Protein AF-A0AAD8GYP2-F1 (afdb_monomer_lite)

Secondary structure (DSSP, 8-state):
------B----S---------TT----EEEEE-TTTS-EEEEE---SS-EEE-S-HHHHHHHHHHHHTTT---EEE----EEEEE-SSS-HHHHHHHHHIIIIITGGG-STTSEEEEEE-TTTHHHHHHHHHHHHHHHH-S-GGG-TTPPPPS-THHHH-

pLDDT: mean 73.33, std 26.05, range [26.31, 98.12]

Foldseek 3Di:
DDKDKDWDDDDDDDDDDDDDPPPDPFDWDWDQPPPRNTTITIGPDDADDEDEDAAVVVVVVVVVVCVVVVHDYHYNYADAAEAEDEPPDDLLVVLVVLCCQCFQPQNNPDRNRHRYYDYDPVCVVVNVVSNVVVVCVVQNPDNVPRPRGHDDPDDVVVVD

Sequence (160 aa):
MITAGVSWPARESVSSGTSASSSANCSYSSERDRNAGQWRVEVVLLSYKHLLLENSKVGRIVLAAAAKHLTPVVLELGGKCPVIVDSDINLKVVVSRIISGKWGCNNGQACIAPDYIITTKDFAPKLVDSLKLHLIKFYGEEPLKSNDISRIVNLNQVTS

Radius of gyration: 20.89 Å; chains: 1; bounding box: 55×31×52 Å

InterPro domains:
  IPR012394 Aldehyde dehydrogenase NAD(P)-dependent [PTHR43570] (55-158)
  IPR015590 Aldehyde dehydrogenase domain [PF00171] (56-157)
  IPR016161 Aldehyde/histidinol dehydrogenase [SSF53720] (56-158)
  IPR016162 Aldehyde dehydrogenase, N-terminal [G3DSA:3.40.605.10] (55-78)
  IPR016163 Aldehyde dehydrogenase, C-terminal [G3DSA:3.40.309.10] (79-158)

Organism: NCBI:txid360622

Structure (mmCIF, N/CA/C/O backbone):
data_AF-A0AAD8GYP2-F1
#
_entry.id   AF-A0AAD8GYP2-F1
#
loop_
_atom_site.group_PDB
_atom_site.id
_atom_site.type_symbol
_atom_site.label_atom_id
_atom_site.label_alt_id
_atom_site.label_comp_id
_atom_site.label_asym_id
_atom_site.label_entity_id
_atom_site.label_seq_id
_atom_site.pdbx_PDB_ins_code
_atom_site.Cartn_x
_atom_site.Cartn_y
_atom_site.Cartn_z
_atom_site.occupancy
_atom_site.B_iso_or_equiv
_atom_site.auth_seq_id
_atom_site.auth_comp_id
_atom_site.auth_asym_id
_atom_site.auth_atom_id
_atom_site.pdbx_PDB_model_num
ATOM 1 N N . MET A 1 1 ? 28.409 -7.774 -24.832 1.00 31.39 1 MET A N 1
ATOM 2 C CA . MET A 1 1 ? 28.207 -6.574 -23.994 1.00 31.39 1 MET A CA 1
ATOM 3 C C . MET A 1 1 ? 27.832 -5.452 -24.944 1.00 31.39 1 MET A C 1
ATOM 5 O O . MET A 1 1 ? 28.634 -5.156 -25.815 1.00 31.39 1 MET A O 1
ATOM 9 N N . ILE A 1 2 ? 26.597 -4.949 -24.891 1.00 33.41 2 ILE A N 1
ATOM 10 C CA . ILE A 1 2 ? 26.129 -3.869 -25.775 1.00 33.41 2 ILE A CA 1
ATOM 11 C C . ILE A 1 2 ? 25.867 -2.666 -24.870 1.00 33.41 2 ILE A C 1
ATOM 13 O O . ILE A 1 2 ? 24.983 -2.722 -24.017 1.00 33.41 2 ILE A O 1
ATOM 17 N N . THR A 1 3 ? 26.685 -1.625 -24.993 1.00 32.31 3 THR A N 1
ATOM 18 C CA . THR A 1 3 ? 26.518 -0.345 -24.300 1.00 32.31 3 THR A CA 1
ATOM 19 C C . THR A 1 3 ? 25.751 0.607 -25.216 1.00 32.31 3 THR A C 1
ATOM 21 O O . THR A 1 3 ? 26.102 0.777 -26.381 1.00 32.31 3 THR A O 1
ATOM 24 N N . ALA A 1 4 ? 24.678 1.212 -24.711 1.00 37.91 4 ALA A N 1
ATOM 25 C CA . ALA A 1 4 ? 23.939 2.251 -25.419 1.00 37.91 4 ALA A CA 1
ATOM 26 C C . ALA A 1 4 ? 23.946 3.523 -24.564 1.00 37.91 4 ALA A C 1
ATOM 28 O O . ALA A 1 4 ? 23.247 3.609 -23.554 1.00 37.91 4 ALA A O 1
ATOM 29 N N . GLY A 1 5 ? 24.753 4.506 -24.966 1.00 29.30 5 GLY A N 1
ATOM 30 C CA . GLY A 1 5 ? 24.798 5.818 -24.327 1.00 29.30 5 GLY A CA 1
ATOM 31 C C . GLY A 1 5 ? 23.566 6.645 -24.695 1.00 29.30 5 GLY A C 1
ATOM 32 O O . GLY A 1 5 ? 23.273 6.844 -25.875 1.00 29.30 5 GLY A O 1
ATOM 33 N N . VAL A 1 6 ? 22.838 7.142 -23.693 1.00 40.34 6 VAL A N 1
ATOM 34 C CA . VAL A 1 6 ? 21.731 8.094 -23.877 1.00 40.34 6 VAL A CA 1
ATOM 35 C C . VAL A 1 6 ? 22.024 9.341 -23.037 1.00 40.34 6 VAL A C 1
ATOM 37 O O . VAL A 1 6 ? 22.278 9.237 -21.837 1.00 40.34 6 VAL A O 1
ATOM 40 N N . SER A 1 7 ? 22.037 10.524 -23.658 1.00 32.31 7 SER A N 1
ATOM 41 C CA . SER A 1 7 ? 22.289 11.814 -22.995 1.00 32.31 7 SER A CA 1
ATOM 42 C C . SER A 1 7 ? 20.974 12.537 -22.658 1.00 32.31 7 SER A C 1
ATOM 44 O O . SER A 1 7 ? 20.061 12.580 -23.477 1.00 32.31 7 SER A O 1
ATOM 46 N N . TRP A 1 8 ? 20.869 13.119 -21.453 1.00 43.53 8 TRP A N 1
ATOM 47 C CA . TRP A 1 8 ? 19.612 13.685 -20.912 1.00 43.53 8 TRP A CA 1
ATOM 48 C C . TRP A 1 8 ? 19.758 15.108 -20.378 1.00 43.53 8 TRP A C 1
ATOM 50 O O . TRP A 1 8 ? 20.526 15.246 -19.439 1.00 43.53 8 TRP A O 1
ATOM 60 N N . PRO A 1 9 ? 19.053 16.148 -20.862 1.00 26.39 9 PRO A N 1
ATOM 61 C CA . PRO A 1 9 ? 19.182 17.497 -20.303 1.00 26.39 9 PRO A CA 1
ATOM 62 C C . PRO A 1 9 ? 18.791 17.534 -18.818 1.00 26.39 9 PRO A C 1
ATOM 64 O O . PRO A 1 9 ? 17.783 16.953 -18.411 1.00 26.39 9 PRO A O 1
ATOM 67 N N . ALA A 1 10 ? 19.619 18.188 -18.003 1.00 29.88 10 ALA A N 1
ATOM 68 C CA . ALA A 1 10 ? 19.499 18.184 -16.551 1.00 29.88 10 ALA A CA 1
ATOM 69 C C . ALA A 1 10 ? 18.225 18.901 -16.066 1.00 29.88 10 ALA A C 1
ATOM 71 O O . ALA A 1 10 ? 18.013 20.080 -16.345 1.00 29.88 10 ALA A O 1
ATOM 72 N N . ARG A 1 11 ? 17.416 18.209 -15.257 1.00 31.59 11 ARG A N 1
ATOM 73 C CA . ARG A 1 11 ? 16.564 18.847 -14.246 1.00 31.59 11 ARG A CA 1
ATOM 74 C C . ARG A 1 11 ? 16.755 18.098 -12.925 1.00 31.59 11 ARG A C 1
ATOM 76 O O . ARG A 1 11 ? 16.573 16.886 -12.871 1.00 31.59 11 ARG A O 1
ATOM 83 N N . GLU A 1 12 ? 17.239 18.833 -11.928 1.00 34.41 12 GLU A N 1
ATOM 84 C CA . GLU A 1 12 ? 17.596 18.442 -10.550 1.00 34.41 12 GLU A CA 1
ATOM 85 C C . GLU A 1 12 ? 16.509 17.560 -9.890 1.00 34.41 12 GLU A C 1
ATOM 87 O O . GLU A 1 12 ? 15.331 17.755 -10.160 1.00 34.41 12 GLU A O 1
ATOM 92 N N . SER A 1 13 ? 16.739 16.585 -9.004 1.00 29.78 13 SER A N 1
ATOM 93 C CA . SER A 1 13 ? 17.894 16.097 -8.245 1.00 29.78 13 SER A CA 1
ATOM 94 C C . SER A 1 13 ? 17.648 14.604 -7.927 1.00 29.78 13 SER A C 1
ATOM 96 O O . SER A 1 13 ? 16.583 14.246 -7.427 1.00 29.78 13 SER A O 1
ATOM 98 N N . VAL A 1 14 ? 18.606 13.715 -8.211 1.00 33.25 14 VAL A N 1
ATOM 99 C CA . VAL A 1 14 ? 18.593 12.324 -7.715 1.00 33.25 14 VAL A CA 1
ATOM 100 C C . VAL A 1 14 ? 19.866 12.130 -6.904 1.00 33.25 14 VAL A C 1
ATOM 102 O O . VAL A 1 14 ? 20.971 12.301 -7.416 1.00 33.25 14 VAL A O 1
ATOM 105 N N . SER A 1 15 ? 19.698 11.852 -5.612 1.00 30.27 15 SER A N 1
ATOM 106 C CA . SER A 1 15 ? 20.780 11.578 -4.671 1.00 30.27 15 SER A CA 1
ATOM 107 C C . SER A 1 15 ? 21.592 10.369 -5.133 1.00 30.27 15 SER A C 1
ATOM 109 O O . SER A 1 15 ? 21.032 9.309 -5.407 1.00 30.27 15 SER A O 1
ATOM 111 N N . SER A 1 16 ? 22.911 10.532 -5.199 1.00 29.16 16 SER A N 1
ATOM 112 C CA . SER A 1 16 ? 23.879 9.476 -5.484 1.00 29.16 16 SER A CA 1
ATOM 113 C C . SER A 1 16 ? 23.750 8.342 -4.464 1.00 29.16 16 SER A C 1
ATOM 115 O O . SER A 1 16 ? 24.104 8.522 -3.300 1.00 29.16 16 SER A O 1
ATOM 117 N N . GLY A 1 17 ? 23.250 7.187 -4.896 1.00 26.31 17 GLY A N 1
ATOM 118 C CA . GLY A 1 17 ? 23.176 5.981 -4.081 1.00 26.31 17 GLY A CA 1
ATOM 119 C C . GLY A 1 17 ? 23.560 4.761 -4.906 1.00 26.31 17 GLY A C 1
ATOM 120 O O . GLY A 1 17 ? 22.816 4.335 -5.783 1.00 26.31 17 GLY A O 1
ATOM 121 N N . THR A 1 18 ? 24.724 4.189 -4.622 1.00 30.86 18 THR A N 1
ATOM 122 C CA . THR A 1 18 ? 25.094 2.835 -5.035 1.00 30.86 18 THR A CA 1
ATOM 123 C C . THR A 1 18 ? 24.370 1.858 -4.113 1.00 30.86 18 THR A C 1
ATOM 125 O O . THR A 1 18 ? 24.826 1.590 -3.007 1.00 30.86 18 THR A O 1
ATOM 128 N N . SER A 1 19 ? 23.228 1.325 -4.545 1.00 28.75 19 SER A N 1
ATOM 129 C CA . SER A 1 19 ? 22.662 0.118 -3.934 1.00 28.75 19 SER A CA 1
ATOM 130 C C . SER A 1 19 ? 22.706 -1.007 -4.962 1.00 28.75 19 SER A C 1
ATOM 132 O O . SER A 1 19 ? 21.896 -1.090 -5.878 1.00 28.75 19 SER A O 1
ATOM 134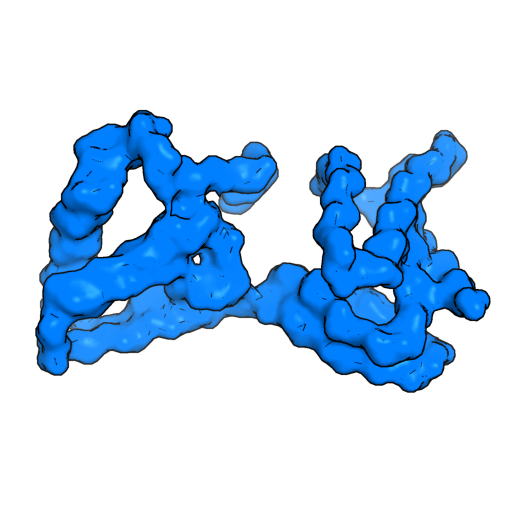 N N . ALA A 1 20 ? 23.734 -1.845 -4.846 1.00 30.61 20 ALA A N 1
ATOM 135 C CA . ALA A 1 20 ? 23.777 -3.130 -5.521 1.00 30.61 20 ALA A CA 1
ATOM 136 C C . ALA A 1 20 ? 23.007 -4.121 -4.640 1.00 30.61 20 ALA A C 1
ATOM 138 O O . ALA A 1 20 ? 2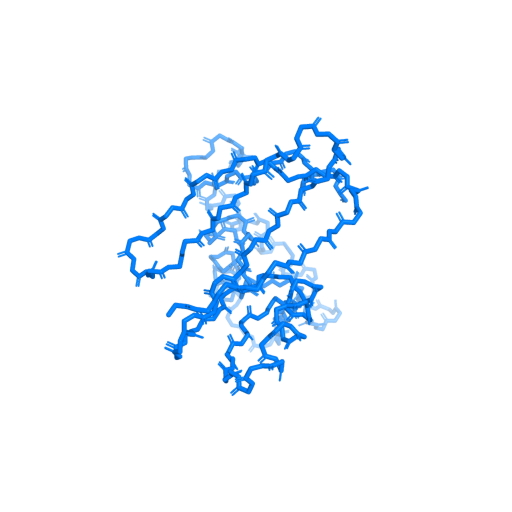3.511 -4.528 -3.594 1.00 30.61 20 ALA A O 1
ATOM 139 N N . SER A 1 21 ? 21.782 -4.492 -5.019 1.00 28.77 21 SER A N 1
ATOM 140 C CA . SER A 1 21 ? 21.163 -5.692 -4.454 1.00 28.77 21 SER A CA 1
ATOM 141 C C . SER A 1 21 ? 21.756 -6.908 -5.172 1.00 28.77 21 SER A C 1
ATOM 143 O O . SER A 1 21 ? 21.752 -7.017 -6.398 1.00 28.77 21 SER A O 1
ATOM 145 N N . SER A 1 22 ? 22.346 -7.810 -4.392 1.00 29.20 22 SER A N 1
ATOM 146 C CA . SER A 1 22 ? 23.232 -8.899 -4.824 1.00 29.20 22 SER A CA 1
ATOM 147 C C . SER A 1 22 ? 22.548 -10.062 -5.559 1.00 29.20 22 SER A C 1
ATOM 149 O O . SER A 1 22 ? 23.147 -11.121 -5.719 1.00 29.20 22 SER A O 1
ATOM 151 N N . SER A 1 23 ? 21.322 -9.888 -6.053 1.00 30.55 23 SER A N 1
ATOM 152 C CA . SER A 1 23 ? 20.606 -10.901 -6.843 1.00 30.55 23 SER A CA 1
ATOM 153 C C . SER A 1 23 ? 20.397 -10.514 -8.310 1.00 30.55 23 SER A C 1
ATOM 155 O O . SER A 1 23 ? 19.955 -11.346 -9.101 1.00 30.55 23 SER A O 1
ATOM 157 N N . ALA A 1 24 ? 20.776 -9.300 -8.722 1.00 36.53 24 ALA A N 1
ATOM 158 C CA . ALA A 1 24 ? 20.719 -8.873 -10.114 1.00 36.53 24 ALA A CA 1
ATOM 159 C C . ALA A 1 24 ? 22.068 -8.284 -10.540 1.00 36.53 24 ALA A C 1
ATOM 161 O O . ALA A 1 24 ? 22.476 -7.235 -10.056 1.00 36.53 24 ALA A O 1
ATOM 162 N N . ASN A 1 25 ? 22.748 -8.913 -11.505 1.00 32.69 25 ASN A N 1
ATOM 163 C CA . ASN A 1 25 ? 23.904 -8.323 -12.200 1.00 32.69 25 ASN A CA 1
ATOM 164 C C . ASN A 1 25 ? 23.453 -7.145 -13.095 1.00 32.69 25 ASN A C 1
ATOM 166 O O . ASN A 1 25 ? 23.577 -7.200 -14.318 1.00 32.69 25 ASN A O 1
ATOM 170 N N . CYS A 1 26 ? 22.830 -6.123 -12.519 1.00 36.81 26 CYS A N 1
ATOM 171 C CA . CYS A 1 26 ? 22.431 -4.882 -13.166 1.00 36.81 26 CYS A CA 1
ATOM 172 C C . CYS A 1 26 ? 23.320 -3.775 -12.599 1.00 36.81 26 CYS A C 1
ATOM 174 O O . CYS A 1 26 ? 23.087 -3.279 -11.501 1.00 36.81 26 CYS A O 1
ATOM 176 N N . SER A 1 27 ? 24.382 -3.425 -13.320 1.00 39.41 27 SER A N 1
ATOM 177 C CA . SER A 1 27 ? 25.261 -2.323 -12.942 1.00 39.41 27 SER A CA 1
ATOM 178 C C . SER A 1 27 ? 24.662 -1.010 -13.439 1.00 39.41 27 SER A C 1
ATOM 180 O O . SER A 1 27 ? 24.529 -0.805 -14.644 1.00 39.41 27 SER A O 1
ATOM 182 N N . TYR A 1 28 ? 24.307 -0.132 -12.505 1.00 41.28 28 TYR A N 1
ATOM 183 C CA . TYR A 1 28 ? 23.985 1.266 -12.770 1.00 41.28 28 TYR A CA 1
ATOM 184 C C . TYR A 1 28 ? 25.240 2.099 -12.491 1.00 41.28 28 TYR A C 1
ATOM 186 O O . TYR A 1 28 ? 25.715 2.127 -11.355 1.00 41.28 28 TYR A O 1
ATOM 194 N N . SER A 1 29 ? 25.791 2.765 -13.504 1.00 37.12 29 SER A N 1
ATOM 195 C CA . SER A 1 29 ? 26.865 3.746 -13.328 1.00 37.12 29 SER A CA 1
ATOM 196 C C . SER A 1 29 ? 26.342 5.131 -13.686 1.00 37.12 29 SER A C 1
ATOM 198 O O . SER A 1 29 ? 26.040 5.413 -14.845 1.00 37.12 29 SER A O 1
ATOM 200 N N . SER A 1 30 ? 26.230 6.001 -12.684 1.00 39.47 30 SER A N 1
ATOM 201 C CA . SER A 1 30 ? 26.031 7.431 -12.900 1.00 39.47 30 SER A CA 1
ATOM 202 C C . SER A 1 30 ? 27.389 8.123 -12.880 1.00 39.47 30 SER A C 1
ATOM 204 O O . SER A 1 30 ? 27.982 8.282 -11.812 1.00 39.47 30 SER A O 1
ATOM 206 N N . GLU A 1 31 ? 27.875 8.560 -14.035 1.00 39.22 31 GLU A N 1
ATOM 207 C CA . GLU A 1 31 ? 29.033 9.450 -14.110 1.00 39.22 31 GLU A CA 1
ATOM 208 C C . GLU A 1 31 ? 28.567 10.890 -14.329 1.00 39.22 31 GLU A C 1
ATOM 210 O O . GLU A 1 31 ? 27.703 11.179 -15.164 1.00 39.22 31 GLU A O 1
ATOM 215 N N . ARG A 1 32 ? 29.136 11.814 -13.547 1.00 35.19 32 ARG A N 1
ATOM 216 C CA . ARG A 1 32 ? 28.941 13.252 -13.737 1.00 35.19 32 ARG A CA 1
ATOM 217 C C . ARG A 1 32 ? 29.894 13.711 -14.837 1.00 35.19 32 ARG A C 1
ATOM 219 O O . ARG A 1 32 ? 31.099 13.797 -14.603 1.00 35.19 32 ARG A O 1
ATOM 226 N N . ASP A 1 33 ? 29.366 14.030 -16.015 1.00 41.38 33 ASP A N 1
ATOM 227 C CA . ASP A 1 33 ? 30.173 14.641 -17.069 1.00 41.38 33 ASP A CA 1
ATOM 228 C C . ASP A 1 33 ? 30.555 16.070 -16.646 1.00 41.38 33 ASP A C 1
ATOM 230 O O . ASP A 1 33 ? 29.700 16.954 -16.526 1.00 41.38 33 ASP A O 1
ATOM 234 N N . ARG A 1 34 ? 31.844 16.284 -16.351 1.00 41.34 34 ARG A N 1
ATOM 235 C CA . ARG A 1 34 ? 32.361 17.527 -15.752 1.00 41.34 34 ARG A CA 1
ATOM 236 C C . ARG A 1 34 ? 32.204 18.752 -16.660 1.00 41.34 34 ARG A C 1
ATOM 238 O O . ARG A 1 34 ? 32.230 19.861 -16.141 1.00 41.34 34 ARG A O 1
ATOM 245 N N . ASN A 1 35 ? 31.982 18.560 -17.962 1.00 40.44 35 ASN A N 1
ATOM 246 C CA . ASN A 1 35 ? 31.896 19.654 -18.937 1.00 40.44 35 ASN A CA 1
ATOM 247 C C . ASN A 1 35 ? 30.469 19.990 -19.406 1.00 40.44 35 ASN A C 1
ATOM 249 O O . ASN A 1 35 ? 30.287 21.020 -20.047 1.00 40.44 35 ASN A O 1
ATOM 253 N N . ALA A 1 36 ? 29.459 19.170 -19.092 1.00 44.78 36 ALA A N 1
ATOM 254 C CA . ALA A 1 36 ? 28.103 19.343 -19.632 1.00 44.78 36 ALA A CA 1
ATOM 255 C C . ALA A 1 36 ? 27.020 19.616 -18.573 1.00 44.78 36 ALA A C 1
ATOM 257 O O . ALA A 1 36 ? 25.868 19.837 -18.931 1.00 44.78 36 ALA A O 1
ATOM 258 N N . GLY A 1 37 ? 27.341 19.566 -17.272 1.00 36.25 37 GLY A N 1
ATOM 259 C CA . GLY A 1 37 ? 26.333 19.692 -16.205 1.00 36.25 37 GLY A CA 1
ATOM 260 C C . GLY A 1 37 ? 25.248 18.605 -16.256 1.00 36.25 37 GLY A C 1
ATOM 261 O O . GLY A 1 37 ? 24.192 18.744 -15.643 1.00 36.25 37 GLY A O 1
ATOM 262 N N . GLN A 1 38 ? 25.499 17.526 -17.002 1.00 34.19 38 GLN A N 1
ATOM 263 C CA . GLN A 1 38 ? 2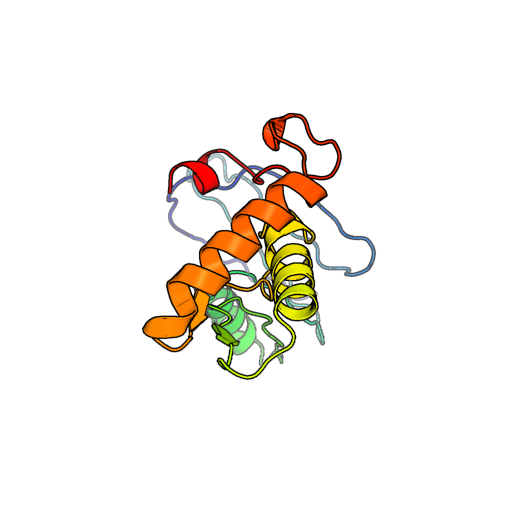4.485 16.605 -17.484 1.00 34.19 38 GLN A CA 1
ATOM 264 C C . GLN A 1 38 ? 24.790 15.179 -17.026 1.00 34.19 38 GLN A C 1
ATOM 266 O O . GLN A 1 38 ? 25.882 14.660 -17.256 1.00 34.19 38 GLN A O 1
ATOM 271 N N . TRP A 1 39 ? 23.826 14.542 -16.359 1.00 35.09 39 TRP A N 1
ATOM 272 C CA . TRP A 1 39 ? 23.958 13.159 -15.906 1.00 35.09 39 TRP A CA 1
ATOM 273 C C . TRP A 1 39 ? 23.731 12.209 -17.085 1.00 35.09 39 TRP A C 1
ATOM 275 O O . TRP A 1 39 ? 22.677 12.245 -17.726 1.00 35.09 39 TRP A O 1
ATOM 285 N N . ARG A 1 40 ? 24.710 11.346 -17.375 1.00 33.62 40 ARG A N 1
ATOM 286 C CA . ARG A 1 40 ? 24.516 10.205 -18.276 1.00 33.62 40 ARG A CA 1
ATOM 287 C C . ARG A 1 40 ? 24.169 8.981 -17.443 1.00 33.62 40 ARG A C 1
ATOM 289 O O . ARG A 1 40 ? 24.890 8.632 -16.512 1.00 33.62 40 ARG A O 1
ATOM 296 N N . VAL A 1 41 ? 23.051 8.354 -17.786 1.00 43.44 41 VAL A N 1
ATOM 297 C CA . VAL A 1 41 ? 22.656 7.051 -17.257 1.00 43.44 41 VAL A CA 1
ATOM 298 C C . VAL A 1 41 ? 22.799 6.060 -18.398 1.00 43.44 41 VAL A C 1
ATOM 300 O O . VAL A 1 41 ? 22.026 6.103 -19.357 1.00 43.44 41 VAL A O 1
ATOM 303 N N . GLU A 1 42 ? 23.798 5.189 -18.310 1.00 45.06 42 GLU A N 1
ATOM 304 C CA . GLU A 1 42 ? 23.920 4.053 -19.218 1.00 45.06 42 GLU A CA 1
ATOM 305 C C . GLU A 1 42 ? 23.140 2.875 -18.640 1.00 45.06 42 GLU A C 1
ATOM 307 O O . GLU A 1 42 ? 23.473 2.337 -17.584 1.00 45.06 42 GLU A O 1
ATOM 312 N N . VAL A 1 43 ? 22.071 2.480 -19.331 1.00 52.84 43 VAL A N 1
ATOM 313 C CA . VAL A 1 43 ? 21.318 1.274 -18.984 1.00 52.84 43 VAL A CA 1
ATOM 314 C C . VAL A 1 43 ? 21.877 0.131 -19.819 1.00 52.84 43 VAL A C 1
ATOM 316 O O . VAL A 1 43 ? 21.585 0.010 -21.009 1.00 52.84 43 VAL A O 1
ATOM 319 N N . VAL A 1 44 ? 22.701 -0.712 -19.199 1.00 52.03 44 VAL A N 1
ATOM 320 C CA . VAL A 1 44 ? 23.225 -1.920 -19.845 1.00 52.03 44 VAL A CA 1
ATOM 321 C C . VAL A 1 44 ? 22.143 -3.001 -19.816 1.00 52.03 44 VAL A C 1
ATOM 323 O O . VAL A 1 44 ? 21.965 -3.713 -18.826 1.00 52.03 44 VAL A O 1
ATOM 326 N N . LEU A 1 45 ? 21.404 -3.127 -20.919 1.00 52.00 45 LEU A N 1
ATOM 327 C CA . LEU A 1 45 ? 20.401 -4.174 -21.099 1.00 52.00 45 LEU A CA 1
ATOM 328 C C . LEU A 1 45 ? 21.087 -5.478 -21.523 1.00 52.00 45 LEU A C 1
ATOM 330 O O . LEU A 1 45 ? 21.360 -5.712 -22.698 1.00 52.00 45 LEU A O 1
ATOM 334 N N . LEU A 1 46 ? 21.392 -6.331 -20.546 1.00 44.31 46 LEU A N 1
ATOM 335 C CA . LEU A 1 46 ? 21.806 -7.711 -20.807 1.00 44.31 46 LEU A CA 1
ATOM 336 C C . LEU A 1 46 ? 20.576 -8.562 -21.152 1.00 44.31 46 LEU A C 1
ATOM 338 O O . LEU A 1 46 ? 19.518 -8.393 -20.547 1.00 44.31 46 LEU A O 1
ATOM 342 N N . SER A 1 47 ? 20.725 -9.465 -22.122 1.00 40.91 47 SER A N 1
ATOM 343 C CA . SER A 1 47 ? 19.658 -10.339 -22.617 1.00 40.91 47 SER A CA 1
ATOM 344 C C . SER A 1 47 ? 18.985 -11.105 -21.470 1.00 40.91 47 SER A C 1
ATOM 346 O O . SER A 1 47 ? 19.670 -11.756 -20.684 1.00 40.91 47 SER A O 1
ATOM 348 N N . TYR A 1 48 ? 17.650 -11.021 -21.420 1.00 38.44 48 TYR A N 1
ATOM 349 C CA . TYR A 1 48 ? 16.744 -11.625 -20.430 1.00 38.44 48 TYR A CA 1
ATOM 350 C C . TYR A 1 48 ? 16.884 -11.086 -19.000 1.00 38.44 48 TYR A C 1
ATOM 352 O O . TYR A 1 48 ? 17.483 -11.729 -18.139 1.00 38.44 48 TYR A O 1
ATOM 360 N N . LYS A 1 49 ? 16.287 -9.916 -18.718 1.00 52.47 49 LYS A N 1
ATOM 361 C CA . LYS A 1 49 ? 16.184 -9.385 -17.348 1.00 52.47 49 LYS A CA 1
ATOM 362 C C . LYS A 1 49 ? 14.846 -8.712 -17.059 1.00 52.47 49 LYS A C 1
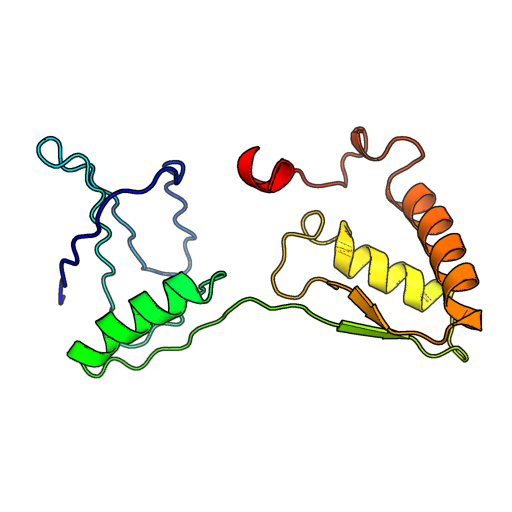ATOM 364 O O . LYS A 1 49 ? 14.315 -7.969 -17.880 1.00 52.47 49 LYS A O 1
ATOM 369 N N . HIS A 1 50 ? 14.347 -8.960 -15.851 1.00 45.34 50 HIS A N 1
ATOM 370 C CA . HIS A 1 50 ? 13.256 -8.214 -15.234 1.00 45.34 50 HIS A CA 1
ATOM 371 C C . HIS A 1 50 ? 13.789 -6.850 -14.782 1.00 45.34 50 HIS A C 1
ATOM 373 O O . HIS A 1 50 ? 14.811 -6.792 -14.095 1.00 45.34 50 HIS A O 1
ATOM 379 N N . LEU A 1 51 ? 13.128 -5.760 -15.176 1.00 53.66 51 LEU A N 1
ATOM 380 C CA . LEU A 1 51 ? 13.494 -4.405 -14.765 1.00 53.66 51 LEU A CA 1
ATOM 381 C C . LEU A 1 51 ? 12.411 -3.879 -13.822 1.00 53.66 51 LEU A C 1
ATOM 383 O O . LEU A 1 51 ? 11.273 -3.642 -14.227 1.00 53.66 51 LEU A O 1
ATOM 387 N N . LEU A 1 52 ? 12.780 -3.711 -12.553 1.00 52.12 52 LEU A N 1
ATOM 388 C CA . LEU A 1 52 ? 11.919 -3.113 -11.536 1.00 52.12 52 LEU A CA 1
ATOM 389 C C . LEU A 1 52 ? 12.002 -1.592 -11.671 1.00 52.12 52 LEU A C 1
ATOM 391 O O . LEU A 1 52 ? 13.073 -1.018 -11.473 1.00 52.12 52 LEU A O 1
ATOM 395 N N . LEU A 1 53 ? 10.903 -0.941 -12.054 1.00 60.53 53 LEU A N 1
ATOM 396 C CA . LEU A 1 53 ? 10.873 0.497 -12.316 1.00 60.53 53 LEU A CA 1
ATOM 397 C C . LEU A 1 53 ? 9.650 1.117 -11.654 1.00 60.53 53 LEU A C 1
ATOM 399 O O . LEU A 1 53 ? 8.567 1.151 -12.217 1.00 60.53 53 LEU A O 1
ATOM 403 N N . GLU A 1 54 ? 9.833 1.734 -10.496 1.00 59.47 54 GLU A N 1
ATOM 404 C CA . GLU A 1 54 ? 8.721 2.301 -9.719 1.00 59.47 54 GLU A CA 1
ATOM 405 C C . GLU A 1 54 ? 7.998 3.471 -10.423 1.00 59.47 54 GLU A C 1
ATOM 407 O O . GLU A 1 54 ? 6.912 3.883 -10.020 1.00 59.47 54 GLU A O 1
ATOM 412 N N . ASN A 1 55 ? 8.565 4.005 -11.512 1.00 72.81 55 ASN A N 1
ATOM 413 C CA . ASN A 1 55 ? 8.058 5.175 -12.218 1.00 72.81 55 ASN A CA 1
ATOM 414 C C . ASN A 1 55 ? 7.809 4.900 -13.708 1.00 72.81 55 ASN A C 1
ATOM 416 O O . ASN A 1 55 ? 8.732 4.604 -14.472 1.00 72.81 55 ASN A O 1
ATOM 420 N N . SER A 1 56 ? 6.569 5.125 -14.151 1.00 81.19 56 SER A N 1
ATOM 421 C CA . SER A 1 56 ? 6.147 4.975 -15.549 1.00 81.19 56 SER A CA 1
ATOM 422 C C . SER A 1 56 ? 6.920 5.868 -16.528 1.00 81.19 56 SER A C 1
ATOM 424 O O . SER A 1 56 ? 7.130 5.472 -17.676 1.00 81.19 56 SER A O 1
ATOM 426 N N . LYS A 1 57 ? 7.404 7.040 -16.091 1.00 84.75 57 LYS A N 1
ATOM 427 C CA . LYS A 1 57 ? 8.270 7.910 -16.904 1.00 84.75 57 LYS A CA 1
ATOM 428 C C . LYS A 1 57 ? 9.585 7.209 -17.237 1.00 84.75 57 LYS A C 1
ATOM 430 O O . LYS A 1 57 ? 9.977 7.186 -18.399 1.00 84.75 57 LYS A O 1
ATOM 435 N N . VAL A 1 58 ? 10.227 6.594 -16.243 1.00 83.62 58 VAL A N 1
ATOM 436 C CA . VAL A 1 58 ? 11.478 5.842 -16.436 1.00 83.62 58 VAL A CA 1
ATOM 437 C C . VAL A 1 58 ? 11.212 4.550 -17.213 1.00 83.62 58 VAL A C 1
ATOM 439 O O . VAL A 1 58 ? 11.972 4.222 -18.119 1.00 83.62 58 VAL A O 1
ATOM 442 N N . GLY A 1 59 ? 10.082 3.881 -16.959 1.00 85.06 59 GLY A N 1
ATOM 443 C CA . GLY A 1 59 ? 9.622 2.724 -17.738 1.00 85.06 59 GLY A CA 1
ATOM 444 C C . GLY A 1 59 ? 9.577 2.973 -19.245 1.00 85.06 59 GLY A C 1
ATOM 445 O O . GLY A 1 59 ? 10.122 2.191 -20.022 1.00 85.06 59 GLY A O 1
ATOM 446 N N . ARG A 1 60 ? 8.997 4.103 -19.668 1.00 86.56 60 ARG A N 1
ATOM 447 C CA . ARG A 1 60 ? 8.943 4.493 -21.090 1.00 86.56 60 ARG A CA 1
ATOM 448 C C . ARG A 1 60 ? 10.329 4.692 -21.695 1.00 86.56 60 ARG A C 1
ATOM 450 O O . ARG A 1 60 ? 10.563 4.296 -22.833 1.00 86.56 60 ARG A O 1
ATOM 457 N N . ILE A 1 61 ? 11.241 5.288 -20.933 1.00 86.94 61 ILE A N 1
ATOM 458 C CA . ILE A 1 61 ? 12.622 5.525 -21.361 1.00 86.94 61 ILE A CA 1
ATOM 459 C C . ILE A 1 61 ? 13.349 4.197 -21.582 1.00 86.94 61 ILE A C 1
ATOM 461 O O . ILE A 1 61 ? 13.969 3.991 -22.626 1.00 86.94 61 ILE A O 1
ATOM 465 N N . VAL A 1 62 ? 13.233 3.284 -20.618 1.00 83.12 62 VAL A N 1
ATOM 466 C CA . VAL A 1 62 ? 13.845 1.955 -20.686 1.00 83.12 62 VAL A CA 1
ATOM 467 C C . VAL A 1 62 ? 13.304 1.164 -21.874 1.00 83.12 62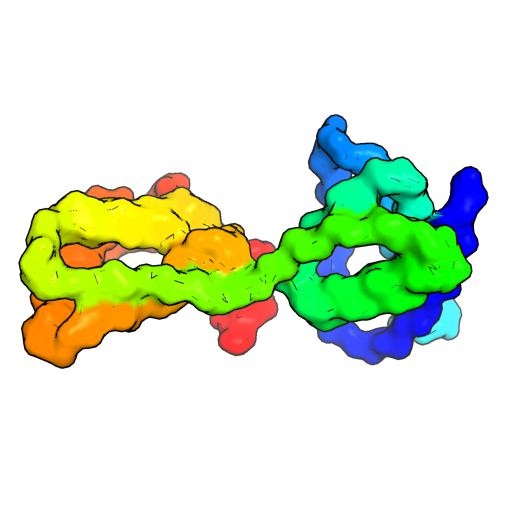 VAL A C 1
ATOM 469 O O . VAL A 1 62 ? 14.088 0.595 -22.632 1.00 83.12 62 VAL A O 1
ATOM 472 N N . LEU A 1 63 ? 11.986 1.184 -22.095 1.00 86.12 63 LEU A N 1
ATOM 473 C CA . LEU A 1 63 ? 11.368 0.519 -23.243 1.00 86.12 63 LEU A CA 1
ATOM 474 C C . LEU A 1 63 ? 11.873 1.088 -24.578 1.00 86.12 63 LEU A C 1
ATOM 476 O O . LEU A 1 63 ? 12.194 0.325 -25.487 1.00 86.12 63 LEU A O 1
ATOM 480 N N . ALA A 1 64 ? 11.996 2.415 -24.693 1.00 87.62 64 ALA A N 1
ATOM 481 C CA . ALA A 1 64 ? 12.510 3.063 -25.900 1.00 87.62 64 ALA A CA 1
ATOM 482 C C . ALA A 1 64 ? 13.971 2.679 -26.199 1.00 87.62 64 ALA A C 1
ATOM 484 O O . ALA A 1 64 ? 14.346 2.528 -27.362 1.00 87.62 64 ALA A O 1
ATOM 485 N N . ALA A 1 65 ? 14.795 2.495 -25.164 1.00 84.62 65 ALA A N 1
ATOM 486 C CA . ALA A 1 65 ? 16.159 1.996 -25.320 1.00 84.62 65 ALA A CA 1
ATOM 487 C C . ALA A 1 65 ? 16.182 0.512 -25.729 1.00 84.62 65 ALA A C 1
ATOM 489 O O . ALA A 1 65 ? 16.911 0.144 -26.650 1.00 84.62 65 ALA A O 1
ATOM 490 N N . ALA A 1 66 ? 15.350 -0.324 -25.102 1.00 82.94 66 ALA A N 1
ATOM 491 C CA . ALA A 1 66 ? 15.253 -1.755 -25.393 1.00 82.94 66 ALA A CA 1
ATOM 492 C C . ALA A 1 66 ? 14.777 -2.049 -26.825 1.00 82.94 66 ALA A C 1
ATOM 494 O O . ALA A 1 66 ? 15.302 -2.952 -27.482 1.00 82.94 66 ALA A O 1
ATOM 495 N N . ALA A 1 67 ? 13.836 -1.249 -27.335 1.00 87.81 67 ALA A N 1
ATOM 496 C CA . ALA A 1 67 ? 13.273 -1.400 -28.675 1.00 87.81 67 ALA A CA 1
ATOM 497 C C . ALA A 1 67 ? 14.332 -1.321 -29.790 1.00 87.81 67 ALA A C 1
ATOM 499 O O . ALA A 1 67 ? 14.219 -2.029 -30.787 1.00 87.81 67 ALA A O 1
ATOM 500 N N . LYS A 1 68 ? 15.403 -0.532 -29.602 1.00 86.12 68 LYS A N 1
ATOM 501 C CA . LYS A 1 68 ? 16.514 -0.411 -30.569 1.00 86.12 68 LYS A CA 1
ATOM 502 C C . LYS A 1 68 ? 17.271 -1.723 -30.797 1.00 86.12 68 LYS A C 1
ATOM 504 O O . LYS A 1 68 ? 17.956 -1.860 -31.805 1.00 86.12 68 LYS A O 1
ATOM 509 N N . HIS A 1 69 ? 17.161 -2.663 -29.862 1.00 86.12 69 HIS A N 1
ATOM 510 C CA . HIS A 1 69 ? 17.901 -3.923 -29.865 1.00 86.12 69 HIS A CA 1
ATOM 511 C C . HIS A 1 69 ? 16.988 -5.152 -29.853 1.00 86.12 69 HIS A C 1
ATOM 513 O O . HIS A 1 69 ? 17.479 -6.263 -29.673 1.00 86.12 69 HIS A O 1
ATOM 519 N N . LEU A 1 70 ? 15.672 -4.962 -30.034 1.00 84.69 70 LEU A N 1
ATOM 520 C CA . LEU A 1 70 ? 14.665 -6.023 -29.916 1.00 84.69 70 LEU A CA 1
ATOM 521 C C . LEU A 1 70 ? 14.778 -6.798 -28.591 1.00 84.69 70 LEU A C 1
ATOM 523 O O . LEU A 1 70 ? 14.493 -7.993 -28.521 1.00 84.69 70 LEU A O 1
ATOM 527 N N . THR A 1 71 ? 15.208 -6.112 -27.530 1.00 80.62 71 THR A N 1
ATOM 528 C CA . THR A 1 71 ? 15.378 -6.730 -26.219 1.00 80.62 71 THR A CA 1
ATOM 529 C C . THR A 1 71 ? 14.006 -6.873 -25.559 1.00 80.62 71 THR A C 1
ATOM 531 O O . THR A 1 71 ? 13.336 -5.857 -25.355 1.00 80.62 71 THR A O 1
ATOM 534 N N . PRO A 1 72 ? 13.570 -8.092 -25.192 1.00 80.94 72 PRO A N 1
ATOM 535 C CA . PRO A 1 72 ? 12.346 -8.262 -24.423 1.00 80.94 72 PRO A CA 1
ATOM 536 C C . PRO A 1 72 ? 12.514 -7.621 -23.042 1.00 80.94 72 PRO A C 1
ATOM 538 O O . PRO A 1 72 ? 13.567 -7.754 -22.413 1.00 80.94 72 PRO A O 1
ATOM 541 N N . VAL A 1 73 ? 11.473 -6.942 -22.563 1.00 79.00 73 VAL A N 1
ATOM 542 C CA . VAL A 1 73 ? 11.467 -6.311 -21.239 1.00 79.00 73 VAL A CA 1
ATOM 543 C C . VAL A 1 73 ? 10.232 -6.719 -20.450 1.00 79.00 73 VAL A C 1
ATOM 545 O O . VAL A 1 73 ? 9.141 -6.844 -21.001 1.00 79.00 73 VAL A O 1
ATOM 548 N N . VAL A 1 74 ? 10.416 -6.875 -19.142 1.00 84.50 74 VAL A N 1
ATOM 549 C CA . VAL A 1 74 ? 9.336 -6.920 -18.153 1.00 84.50 74 VAL A CA 1
ATOM 550 C C . VAL A 1 74 ? 9.465 -5.654 -17.319 1.00 84.50 74 VAL A C 1
ATOM 552 O O . VAL A 1 74 ? 10.539 -5.408 -16.764 1.00 84.50 74 VAL A O 1
ATOM 555 N N . LEU A 1 75 ? 8.410 -4.838 -17.289 1.00 84.19 75 LEU A N 1
ATOM 556 C CA . LEU A 1 75 ? 8.376 -3.561 -16.576 1.00 84.19 75 LEU A CA 1
ATOM 557 C C . LEU A 1 75 ? 7.402 -3.669 -15.403 1.00 84.19 75 LEU A C 1
ATOM 559 O O . LEU A 1 75 ? 6.189 -3.629 -15.604 1.00 84.19 75 LEU A O 1
ATOM 563 N N . GLU A 1 76 ? 7.936 -3.771 -14.191 1.00 83.81 76 GLU A N 1
ATOM 564 C CA . GLU A 1 76 ? 7.135 -3.683 -12.967 1.00 83.81 76 GLU A CA 1
ATOM 565 C C . GLU A 1 76 ? 6.983 -2.208 -12.601 1.00 83.81 76 GLU A C 1
ATOM 567 O O . GLU A 1 76 ? 7.937 -1.597 -12.116 1.00 83.81 76 GLU A O 1
ATOM 572 N N . LEU A 1 77 ? 5.817 -1.630 -12.904 1.00 87.69 77 LEU A N 1
ATOM 573 C CA . LEU A 1 77 ? 5.514 -0.213 -12.692 1.00 87.69 77 LEU A CA 1
ATOM 574 C C . LEU A 1 77 ? 4.597 -0.005 -11.485 1.00 87.69 77 LEU A C 1
ATOM 576 O O . LEU A 1 77 ? 3.792 -0.865 -11.140 1.00 87.69 77 LEU A O 1
ATOM 580 N N . GLY A 1 78 ? 4.683 1.177 -10.877 1.00 85.50 78 GLY A N 1
ATOM 581 C CA . GLY A 1 78 ? 3.755 1.594 -9.829 1.00 85.50 78 GLY A CA 1
ATOM 582 C C . GLY A 1 78 ? 2.367 1.994 -10.349 1.00 85.50 78 GLY A C 1
ATOM 583 O O . GLY A 1 78 ? 2.119 2.114 -11.552 1.00 85.50 78 GLY A O 1
ATOM 584 N N . GLY A 1 79 ? 1.462 2.271 -9.413 1.00 86.75 79 GLY A N 1
ATOM 585 C CA . GLY A 1 79 ? 0.102 2.737 -9.671 1.00 86.75 79 GLY A CA 1
ATOM 586 C C . GLY A 1 79 ? -0.642 3.028 -8.368 1.00 86.75 79 GLY A C 1
ATOM 587 O O . GLY A 1 79 ? -0.070 2.919 -7.286 1.00 86.75 79 GLY A O 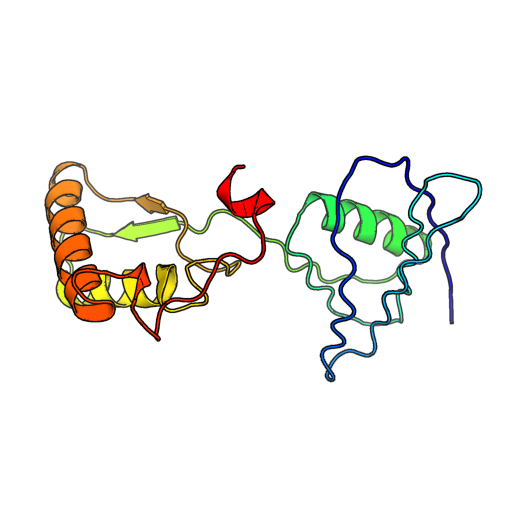1
ATOM 588 N N . LYS A 1 80 ? -1.923 3.403 -8.464 1.00 91.00 80 LYS A N 1
ATOM 589 C CA . LYS A 1 80 ? -2.780 3.603 -7.285 1.00 91.00 80 LYS A CA 1
ATOM 590 C C . LYS A 1 80 ? -3.553 2.318 -7.009 1.00 91.00 80 LYS A C 1
ATOM 592 O O . LYS A 1 80 ? -4.471 2.001 -7.762 1.00 91.00 80 LYS A O 1
ATOM 597 N N . CYS A 1 81 ? -3.194 1.597 -5.952 1.00 93.31 81 CYS A N 1
ATOM 598 C CA . CYS A 1 81 ? -3.842 0.338 -5.585 1.00 93.31 81 CYS A CA 1
ATOM 599 C C . CYS A 1 81 ? -5.119 0.595 -4.755 1.00 93.31 81 CYS A C 1
ATOM 601 O O . CYS A 1 81 ? -5.003 1.023 -3.603 1.00 93.31 81 CYS A O 1
ATOM 603 N N . PRO A 1 82 ? -6.335 0.365 -5.290 1.00 96.94 82 PRO A N 1
ATOM 604 C CA . PRO A 1 82 ? -7.565 0.516 -4.518 1.00 96.94 82 PRO A CA 1
ATOM 605 C C . PRO A 1 82 ? -7.754 -0.622 -3.512 1.00 96.94 82 PRO A C 1
ATOM 607 O O . PRO A 1 82 ? -7.434 -1.777 -3.792 1.00 96.94 82 PRO A O 1
ATOM 610 N N . VAL A 1 83 ? -8.392 -0.315 -2.384 1.00 97.56 83 VAL A N 1
ATOM 611 C CA . VAL A 1 83 ? -8.984 -1.309 -1.481 1.00 97.56 83 VAL A CA 1
ATOM 612 C C . VAL A 1 83 ? -10.484 -1.065 -1.406 1.00 97.56 83 VAL A C 1
ATOM 614 O O . VAL A 1 83 ? -10.924 0.001 -0.987 1.00 97.56 83 VAL A O 1
ATOM 617 N N . ILE A 1 84 ? -11.279 -2.052 -1.808 1.00 97.31 84 ILE A N 1
ATOM 618 C CA . ILE A 1 84 ? -12.739 -1.983 -1.720 1.00 97.31 84 ILE A CA 1
ATOM 619 C C . ILE A 1 84 ? -13.170 -2.644 -0.410 1.00 97.31 84 ILE A C 1
ATOM 621 O O . ILE A 1 84 ? -12.787 -3.782 -0.136 1.00 97.31 84 ILE A O 1
ATOM 625 N N . VAL A 1 85 ? -13.944 -1.926 0.403 1.00 97.25 85 VAL A N 1
ATOM 626 C CA . VAL A 1 85 ? -14.449 -2.406 1.695 1.00 97.25 85 VAL A CA 1
ATOM 627 C C . VAL A 1 85 ? -15.971 -2.357 1.686 1.00 97.25 85 VAL A C 1
ATOM 629 O O . VAL A 1 85 ? -16.561 -1.278 1.620 1.00 97.25 85 VAL A O 1
ATOM 632 N N . ASP A 1 86 ? -16.588 -3.531 1.762 1.00 96.06 86 ASP A N 1
ATOM 633 C CA . ASP A 1 86 ? -18.033 -3.685 1.928 1.00 96.06 86 ASP A CA 1
ATOM 634 C C . ASP A 1 86 ? -18.448 -3.368 3.379 1.00 96.06 86 ASP A C 1
ATOM 636 O O . ASP A 1 86 ? -17.619 -3.379 4.290 1.00 96.06 86 ASP A O 1
ATOM 640 N N . SER A 1 87 ? -19.722 -3.068 3.608 1.00 93.12 87 SER A N 1
ATOM 641 C CA . SER A 1 87 ? -20.279 -2.805 4.936 1.00 93.12 87 SER A CA 1
ATOM 642 C C . SER A 1 87 ? -20.535 -4.069 5.761 1.00 93.12 87 SER A C 1
ATOM 644 O O . SER A 1 87 ? -20.569 -3.981 6.992 1.00 93.12 87 SER A O 1
ATOM 646 N N . ASP A 1 88 ? -20.685 -5.231 5.116 1.00 93.81 88 ASP A N 1
ATOM 647 C CA . ASP A 1 88 ? -20.917 -6.518 5.787 1.00 93.81 88 ASP A CA 1
ATOM 648 C C . ASP A 1 88 ? -19.617 -7.325 5.930 1.00 93.81 88 ASP A C 1
ATOM 650 O O . ASP A 1 88 ? -19.381 -8.333 5.265 1.00 93.81 88 ASP A O 1
ATOM 654 N N . ILE A 1 89 ? -18.702 -6.822 6.764 1.00 93.81 89 ILE A N 1
ATOM 655 C CA . ILE A 1 89 ? -17.382 -7.430 6.971 1.00 93.81 89 ILE A CA 1
ATOM 656 C C . ILE A 1 89 ? -16.967 -7.452 8.439 1.00 93.81 89 ILE A C 1
ATOM 658 O O . ILE A 1 89 ? -17.423 -6.671 9.279 1.00 93.81 89 ILE A O 1
ATOM 662 N N . ASN A 1 90 ? -15.998 -8.316 8.750 1.00 96.00 90 ASN A N 1
ATOM 663 C CA . ASN A 1 90 ? -15.312 -8.270 10.035 1.00 96.00 90 ASN A CA 1
ATOM 664 C C . ASN A 1 90 ? -14.355 -7.068 10.086 1.00 96.00 90 ASN A C 1
ATOM 666 O O . ASN A 1 90 ? -13.203 -7.138 9.645 1.00 96.00 90 ASN A O 1
ATOM 670 N N . LEU A 1 91 ? -14.841 -5.971 10.669 1.00 95.31 91 LEU A N 1
ATOM 671 C CA . LEU A 1 91 ? -14.139 -4.690 10.707 1.00 95.31 91 LEU A CA 1
ATOM 672 C C . LEU A 1 91 ? -12.752 -4.771 11.353 1.00 95.31 91 LEU A C 1
ATOM 674 O O . LEU A 1 91 ? -11.810 -4.180 10.833 1.00 95.31 91 LEU A O 1
ATOM 678 N N . LYS A 1 92 ? -12.592 -5.539 12.438 1.00 95.25 92 LYS A N 1
ATOM 679 C CA . LYS A 1 92 ? -11.296 -5.670 13.131 1.00 95.25 92 LYS A CA 1
ATOM 680 C C . LYS A 1 92 ? -10.238 -6.302 12.226 1.00 95.25 92 LYS A C 1
ATOM 682 O O . LYS A 1 92 ? -9.109 -5.820 12.157 1.00 95.25 92 LYS A O 1
ATOM 687 N N . VAL A 1 93 ? -10.611 -7.360 11.506 1.00 96.50 93 VAL A N 1
ATOM 688 C CA . VAL A 1 93 ? -9.701 -8.070 10.595 1.00 96.50 93 VAL A CA 1
ATOM 689 C C . VAL A 1 93 ? -9.337 -7.193 9.401 1.00 96.50 93 VAL A C 1
ATOM 691 O O . VAL A 1 93 ? -8.159 -7.084 9.061 1.00 96.50 93 VAL A O 1
ATOM 694 N N . VAL A 1 94 ? -10.331 -6.546 8.785 1.00 97.12 94 VAL A N 1
ATOM 695 C CA . VAL A 1 94 ? -10.113 -5.661 7.631 1.00 97.12 94 VAL A CA 1
ATOM 696 C C . VAL A 1 94 ? -9.189 -4.504 8.002 1.00 97.12 94 VAL A C 1
ATOM 698 O O . VAL A 1 94 ? -8.194 -4.274 7.319 1.00 97.12 94 VAL A O 1
ATOM 701 N N . VAL A 1 95 ? -9.455 -3.833 9.121 1.00 97.06 95 VAL A N 1
ATOM 702 C CA . VAL A 1 95 ? -8.646 -2.706 9.599 1.00 97.06 95 VAL A CA 1
ATOM 703 C C . VAL A 1 95 ? -7.213 -3.128 9.898 1.00 97.06 95 VAL A C 1
ATOM 705 O O . VAL A 1 95 ? -6.282 -2.463 9.448 1.00 97.06 95 VAL A O 1
ATOM 708 N N . SER A 1 96 ? -7.018 -4.254 10.590 1.00 96.25 96 SER A N 1
ATOM 709 C CA . SER A 1 96 ? -5.672 -4.764 10.865 1.00 96.25 96 SER A CA 1
ATOM 710 C C . SER A 1 96 ? -4.895 -5.035 9.574 1.00 96.25 96 SER A C 1
ATOM 712 O O . SER A 1 96 ? -3.727 -4.670 9.484 1.00 96.25 96 SER A O 1
ATOM 714 N N . ARG A 1 97 ? -5.532 -5.634 8.560 1.00 96.50 97 ARG A N 1
ATOM 715 C CA . ARG A 1 97 ? -4.889 -5.937 7.269 1.00 96.50 97 ARG A CA 1
ATOM 716 C C . ARG A 1 97 ? -4.554 -4.680 6.475 1.00 96.50 97 ARG A C 1
ATOM 718 O O . ARG A 1 97 ? -3.463 -4.598 5.916 1.00 96.50 97 ARG A O 1
ATOM 725 N N . ILE A 1 98 ? -5.461 -3.702 6.451 1.00 97.19 98 ILE A N 1
ATOM 726 C CA . ILE A 1 98 ? -5.212 -2.407 5.808 1.00 97.19 98 ILE A CA 1
ATOM 727 C C . ILE A 1 98 ? -4.016 -1.727 6.469 1.00 97.19 98 ILE A C 1
ATOM 729 O O . ILE A 1 98 ? -3.134 -1.247 5.763 1.00 97.19 98 ILE A O 1
ATOM 733 N N . ILE A 1 99 ? -3.943 -1.732 7.804 1.00 96.12 99 ILE A N 1
ATOM 734 C CA . ILE A 1 99 ? -2.839 -1.089 8.518 1.00 96.12 99 ILE A CA 1
ATOM 735 C C . ILE A 1 99 ? -1.507 -1.774 8.224 1.00 96.12 99 ILE A C 1
ATOM 737 O O . ILE A 1 99 ? -0.537 -1.095 7.885 1.00 96.12 99 ILE A O 1
ATOM 741 N N . SER A 1 100 ? -1.462 -3.105 8.286 1.00 94.38 100 SER A N 1
ATOM 742 C CA . SER A 1 100 ? -0.253 -3.861 7.949 1.00 94.38 100 SER A CA 1
ATOM 743 C C . SER A 1 100 ? 0.193 -3.618 6.505 1.00 94.38 100 SER A C 1
ATOM 745 O O . SER A 1 100 ? 1.378 -3.413 6.261 1.00 94.38 100 SER A O 1
ATOM 747 N N . GLY A 1 101 ? -0.747 -3.593 5.556 1.00 94.38 101 GLY A N 1
ATOM 748 C CA . GLY A 1 101 ? -0.444 -3.338 4.148 1.00 94.38 101 GLY A CA 1
ATOM 749 C C . GLY A 1 101 ? -0.014 -1.897 3.867 1.00 94.38 101 GLY A C 1
ATOM 750 O O . GLY A 1 101 ? 0.852 -1.680 3.024 1.00 94.38 101 GLY A O 1
ATOM 751 N N . LYS A 1 102 ? -0.605 -0.912 4.557 1.00 95.19 102 LYS A N 1
ATOM 752 C CA . LYS A 1 102 ? -0.327 0.510 4.327 1.00 95.19 102 LYS A CA 1
ATOM 753 C C . LYS A 1 102 ? 0.877 1.016 5.101 1.00 95.19 102 LYS A C 1
ATOM 755 O O . LYS A 1 102 ? 1.727 1.637 4.497 1.00 95.19 102 LYS A O 1
ATOM 760 N N . TRP A 1 103 ? 0.940 0.818 6.412 1.00 94.44 103 TRP A N 1
ATOM 761 C CA . TRP A 1 103 ? 2.000 1.396 7.248 1.00 94.44 103 TRP A CA 1
ATOM 762 C C . TRP A 1 103 ? 3.018 0.349 7.689 1.00 94.44 103 TRP A C 1
ATOM 764 O O . TRP A 1 103 ? 4.206 0.658 7.770 1.00 94.44 103 TRP A O 1
ATOM 774 N N . GLY A 1 104 ? 2.577 -0.896 7.903 1.00 90.25 104 GLY A N 1
ATOM 775 C CA . GLY A 1 104 ? 3.466 -1.989 8.309 1.00 90.25 104 GLY A CA 1
ATOM 776 C C . GLY A 1 104 ? 4.539 -2.297 7.266 1.00 90.25 104 GLY A C 1
ATOM 777 O O . GLY A 1 104 ? 5.674 -2.608 7.614 1.00 90.25 104 GLY A O 1
ATOM 778 N N . CYS A 1 105 ? 4.212 -2.152 5.981 1.00 86.25 105 CYS A N 1
ATOM 779 C CA . CYS A 1 105 ? 5.172 -2.291 4.894 1.00 86.25 105 CYS A CA 1
ATOM 780 C C . CYS A 1 105 ? 5.813 -0.935 4.557 1.00 86.25 105 CYS A C 1
ATOM 782 O O . CYS A 1 105 ? 5.250 -0.137 3.806 1.00 86.25 105 CYS A O 1
ATOM 784 N N . ASN A 1 106 ? 6.995 -0.677 5.123 1.00 90.56 106 ASN A N 1
ATOM 785 C CA . ASN A 1 106 ? 7.864 0.457 4.780 1.00 90.56 106 ASN A CA 1
ATOM 786 C C . ASN A 1 106 ? 7.178 1.841 4.830 1.00 90.56 106 ASN A C 1
ATOM 788 O O . ASN A 1 106 ? 7.458 2.723 4.011 1.00 90.56 106 ASN A O 1
ATOM 792 N N . ASN A 1 107 ? 6.245 2.031 5.772 1.00 92.62 107 ASN A N 1
ATOM 793 C CA . ASN A 1 107 ? 5.457 3.259 5.912 1.00 92.62 107 ASN A CA 1
ATOM 794 C C . ASN A 1 107 ? 4.744 3.679 4.605 1.00 92.62 107 ASN A C 1
ATOM 796 O O . ASN A 1 107 ? 4.671 4.856 4.254 1.00 92.62 107 ASN A O 1
ATOM 800 N N . GLY A 1 108 ? 4.264 2.695 3.841 1.00 91.31 108 GLY A N 1
ATOM 801 C CA . GLY A 1 108 ? 3.474 2.900 2.623 1.00 91.31 108 GLY A CA 1
ATOM 802 C C . GLY A 1 108 ? 4.288 3.149 1.367 1.00 91.31 108 GLY A C 1
ATOM 803 O O . GLY A 1 108 ? 3.704 3.308 0.297 1.00 91.31 108 GLY A O 1
ATOM 804 N N . GLN A 1 109 ? 5.616 3.130 1.470 1.00 92.06 109 GLN A N 1
ATOM 805 C CA . GLN A 1 109 ? 6.535 3.214 0.338 1.00 92.06 109 GLN A CA 1
ATOM 806 C C . GLN A 1 109 ? 6.725 1.823 -0.283 1.00 92.06 109 GLN A C 1
ATOM 808 O O . GLN A 1 109 ? 7.814 1.246 -0.246 1.00 92.06 109 GLN A O 1
ATOM 813 N N . ALA A 1 110 ? 5.630 1.262 -0.798 1.00 90.31 110 ALA A N 1
ATOM 814 C CA . ALA A 1 110 ? 5.611 0.003 -1.530 1.00 90.31 110 ALA A CA 1
ATOM 815 C C . ALA A 1 110 ? 4.619 0.096 -2.698 1.00 90.31 110 ALA A C 1
ATOM 817 O O . ALA A 1 110 ? 3.501 0.577 -2.527 1.00 90.31 110 ALA A O 1
ATOM 818 N N . CYS A 1 111 ? 5.001 -0.410 -3.877 1.00 89.69 111 CYS A N 1
ATOM 819 C CA . CYS A 1 111 ? 4.189 -0.310 -5.101 1.00 89.69 111 CYS A CA 1
ATOM 820 C C . CYS A 1 111 ? 2.794 -0.951 -4.974 1.00 89.69 111 CYS A C 1
ATOM 822 O O . CYS A 1 111 ? 1.854 -0.526 -5.638 1.00 89.69 111 CYS A O 1
ATOM 824 N N . ILE A 1 112 ? 2.663 -1.961 -4.109 1.00 90.69 112 ILE A N 1
ATOM 825 C CA . ILE A 1 112 ? 1.418 -2.697 -3.848 1.00 90.69 112 ILE A CA 1
ATOM 826 C C . ILE A 1 112 ? 0.687 -2.226 -2.581 1.00 90.69 112 ILE A C 1
ATOM 828 O O . ILE A 1 112 ? -0.307 -2.836 -2.186 1.00 90.69 112 ILE A O 1
ATOM 832 N N . ALA A 1 113 ? 1.188 -1.190 -1.900 1.00 94.12 113 ALA A N 1
ATOM 833 C CA . ALA A 1 113 ? 0.537 -0.678 -0.701 1.00 94.12 113 ALA A CA 1
ATOM 834 C C . ALA A 1 113 ? -0.863 -0.141 -1.048 1.00 94.12 113 ALA A C 1
ATOM 836 O O . ALA A 1 113 ? -1.030 0.480 -2.102 1.00 94.12 113 ALA A O 1
ATOM 837 N N . PRO A 1 114 ? -1.863 -0.306 -0.161 1.00 96.00 114 PRO A N 1
ATOM 838 C CA . PRO A 1 114 ? -3.151 0.363 -0.295 1.00 96.00 114 PRO A CA 1
ATOM 839 C C . PRO A 1 114 ? -2.964 1.862 -0.555 1.00 96.00 114 PRO A C 1
ATOM 841 O O . PRO A 1 114 ? -2.347 2.569 0.238 1.00 96.00 114 PRO A O 1
ATOM 844 N N . ASP A 1 115 ? -3.477 2.385 -1.659 1.00 95.38 115 ASP A N 1
ATOM 845 C CA . ASP A 1 115 ? -3.377 3.816 -1.943 1.00 95.38 115 ASP A CA 1
ATOM 846 C C . ASP A 1 115 ? -4.600 4.553 -1.392 1.00 95.38 115 ASP A C 1
ATOM 848 O O . ASP A 1 115 ? -4.463 5.495 -0.612 1.00 95.38 115 ASP A O 1
ATOM 852 N N . TYR A 1 116 ? -5.790 4.052 -1.723 1.00 96.31 116 TYR A N 1
ATOM 853 C CA . TYR A 1 116 ? -7.065 4.625 -1.314 1.00 96.31 116 TYR A CA 1
ATOM 854 C C . TYR A 1 116 ? -8.101 3.536 -1.049 1.00 96.31 116 TYR A C 1
ATOM 856 O O . TYR A 1 116 ? -8.000 2.412 -1.546 1.00 96.31 116 TYR A O 1
ATOM 864 N N . ILE A 1 117 ? -9.106 3.886 -0.250 1.00 97.75 117 ILE A N 1
ATOM 865 C CA . ILE A 1 117 ? -10.202 2.991 0.110 1.00 97.75 117 ILE A CA 1
ATOM 866 C C . ILE A 1 117 ? -11.482 3.466 -0.575 1.00 97.75 117 ILE A C 1
ATOM 868 O O . ILE A 1 117 ? -11.812 4.651 -0.526 1.00 97.75 117 ILE A O 1
ATOM 872 N N . ILE A 1 118 ? -12.217 2.531 -1.172 1.00 98.12 118 ILE A N 1
ATOM 873 C CA . ILE A 1 118 ? -13.576 2.731 -1.677 1.00 98.12 118 ILE A CA 1
ATOM 874 C C . ILE A 1 118 ? -14.529 1.972 -0.753 1.00 98.12 118 ILE A C 1
ATOM 876 O O . ILE A 1 118 ? -14.365 0.773 -0.534 1.00 98.12 118 ILE A O 1
ATOM 880 N N . THR A 1 119 ? -15.530 2.659 -0.210 1.00 97.50 119 THR A N 1
ATOM 881 C CA . THR A 1 119 ? -16.561 2.053 0.643 1.00 97.50 119 THR A CA 1
ATOM 882 C C . THR A 1 119 ? -17.872 2.834 0.546 1.00 97.50 119 THR A C 1
ATOM 884 O O . THR A 1 119 ? -17.930 3.882 -0.104 1.00 97.50 119 THR A O 1
ATOM 887 N N . THR A 1 120 ? -18.936 2.329 1.166 1.00 97.31 120 THR A N 1
ATOM 888 C CA . THR A 1 120 ? -20.230 3.014 1.214 1.00 97.31 120 THR A CA 1
ATOM 889 C C . THR A 1 120 ? -20.162 4.236 2.130 1.00 97.31 120 THR A C 1
ATOM 891 O O . THR A 1 120 ? -19.436 4.266 3.128 1.00 97.31 120 THR A O 1
ATOM 894 N N . LYS A 1 121 ? -20.934 5.275 1.791 1.00 96.81 121 LYS A N 1
ATOM 895 C CA . LYS A 1 121 ? -20.909 6.567 2.494 1.00 96.81 121 LYS A CA 1
ATOM 896 C C . LYS A 1 121 ? -21.181 6.425 3.994 1.00 96.81 121 LYS A C 1
ATOM 898 O O . LYS A 1 121 ? -20.495 7.052 4.795 1.00 96.81 121 LYS A O 1
ATOM 903 N N . ASP A 1 122 ? -22.129 5.568 4.357 1.00 97.00 122 ASP A N 1
ATOM 904 C CA . ASP A 1 122 ? -22.548 5.369 5.747 1.00 97.00 122 ASP A CA 1
ATOM 905 C C . ASP A 1 122 ? -21.536 4.539 6.552 1.00 97.00 122 ASP A C 1
ATOM 907 O O . ASP A 1 122 ? -21.458 4.655 7.775 1.00 97.00 122 ASP A O 1
ATOM 911 N N . PHE A 1 123 ? -20.719 3.726 5.876 1.00 96.88 123 PHE A N 1
ATOM 912 C CA . PHE A 1 123 ? -19.702 2.896 6.520 1.00 96.88 123 PHE A CA 1
ATOM 913 C C . PHE A 1 123 ? -18.363 3.618 6.706 1.00 96.88 123 PHE A C 1
ATOM 915 O O . PHE A 1 123 ? -17.613 3.298 7.633 1.00 96.88 123 PHE A O 1
ATOM 922 N N . ALA A 1 124 ? -18.066 4.618 5.871 1.00 96.88 124 ALA A N 1
ATOM 923 C CA . ALA A 1 124 ? -16.802 5.351 5.908 1.00 96.88 124 ALA A CA 1
ATOM 924 C C . ALA A 1 124 ? -16.435 5.912 7.303 1.00 96.88 124 ALA A C 1
ATOM 926 O O . ALA A 1 124 ? -15.295 5.693 7.721 1.00 96.88 124 ALA A O 1
ATOM 927 N N . PRO A 1 125 ? -17.343 6.552 8.075 1.00 97.31 125 PRO A N 1
ATOM 928 C CA . PRO A 1 125 ? -17.010 7.054 9.411 1.00 97.31 125 PRO A CA 1
ATOM 929 C C . PRO A 1 125 ? -16.585 5.931 10.365 1.00 97.31 125 PRO A C 1
ATOM 931 O O . PRO A 1 125 ? -15.536 6.010 11.002 1.00 97.31 125 PRO A O 1
ATOM 934 N N . LYS A 1 126 ? -17.345 4.828 10.377 1.00 96.62 126 LYS A N 1
ATOM 935 C CA . LYS A 1 126 ? -17.068 3.648 11.208 1.00 96.62 126 LYS A CA 1
ATOM 936 C C . LYS A 1 126 ? -15.705 3.031 10.881 1.00 96.62 126 LYS A C 1
ATOM 938 O O . LYS A 1 126 ? -14.978 2.607 11.783 1.00 96.62 126 LYS A O 1
ATOM 943 N N . LEU A 1 127 ? -15.350 2.986 9.597 1.00 97.38 127 LEU A N 1
ATOM 944 C CA . LEU A 1 127 ? -14.055 2.485 9.145 1.00 97.38 127 LEU A CA 1
ATOM 945 C C . LEU A 1 127 ? -12.903 3.397 9.590 1.00 97.38 127 LEU A C 1
ATOM 947 O O . LEU A 1 127 ? -11.906 2.899 10.115 1.00 97.38 127 LEU A O 1
ATOM 951 N N . VAL A 1 128 ? -13.048 4.715 9.424 1.00 97.62 128 VAL A N 1
ATOM 952 C CA . VAL A 1 128 ? -12.039 5.712 9.824 1.00 97.62 128 VAL A CA 1
ATOM 953 C C . VAL A 1 128 ? -11.773 5.662 11.327 1.00 97.62 128 VAL A C 1
ATOM 955 O O . VAL A 1 128 ? -10.612 5.645 11.741 1.00 97.62 128 VAL A O 1
ATOM 958 N N . ASP A 1 129 ? -12.818 5.590 12.147 1.00 97.62 129 ASP A N 1
ATOM 959 C CA . ASP A 1 129 ? -12.659 5.537 13.602 1.00 97.62 129 ASP A CA 1
ATOM 960 C C . ASP A 1 129 ? -11.959 4.250 14.044 1.00 97.62 129 ASP A C 1
ATOM 962 O O . ASP A 1 129 ? -11.032 4.279 14.857 1.00 97.62 129 ASP A O 1
ATOM 966 N N . SER A 1 130 ? -12.317 3.115 13.437 1.00 97.00 130 SER A N 1
ATOM 967 C CA . SER A 1 130 ? -11.644 1.850 13.728 1.00 97.00 130 SER A CA 1
ATOM 968 C C . SER A 1 130 ? -10.174 1.851 13.288 1.00 97.00 130 SER A C 1
ATOM 970 O O . SER A 1 130 ? -9.342 1.278 14.000 1.00 97.00 130 SER A O 1
ATOM 972 N N . LEU A 1 131 ? -9.838 2.487 12.156 1.00 97.31 131 LEU A N 1
ATOM 973 C CA . LEU A 1 131 ? -8.455 2.655 11.686 1.00 97.31 131 LEU A CA 1
ATOM 974 C C . LEU A 1 131 ? -7.617 3.462 12.681 1.00 97.31 131 LEU A C 1
ATOM 976 O O . LEU A 1 131 ? -6.533 3.012 13.049 1.00 97.31 131 LEU A O 1
ATOM 980 N N . LYS A 1 132 ? -8.124 4.603 13.164 1.00 96.00 132 LYS A N 1
ATOM 981 C CA . LYS A 1 132 ? -7.426 5.441 14.158 1.00 96.00 132 LYS A CA 1
ATOM 982 C C . LYS A 1 132 ? -7.095 4.656 15.426 1.00 96.00 132 LYS A C 1
ATOM 984 O O . LYS A 1 132 ? -5.947 4.644 15.861 1.00 96.00 132 LYS A O 1
ATOM 989 N N . LEU A 1 133 ? -8.084 3.948 15.976 1.00 96.12 133 LEU A N 1
ATOM 990 C CA . LEU A 1 133 ? -7.904 3.150 17.191 1.00 96.12 133 LEU A CA 1
ATOM 991 C C . LEU A 1 133 ? -6.859 2.043 17.008 1.00 96.12 133 LEU A C 1
ATOM 993 O O . LEU A 1 133 ? -6.045 1.794 17.897 1.00 96.12 133 LEU A O 1
ATOM 997 N N . HIS A 1 134 ? -6.856 1.375 15.852 1.00 95.44 134 HIS A N 1
ATOM 998 C CA . HIS A 1 134 ? -5.867 0.333 15.590 1.00 95.44 134 HIS A CA 1
ATOM 999 C C . HIS A 1 134 ? -4.476 0.906 15.319 1.00 95.44 134 HIS A C 1
ATOM 1001 O O . HIS A 1 134 ? -3.504 0.286 15.731 1.00 95.44 134 HIS A O 1
ATOM 1007 N N . LEU A 1 135 ? -4.352 2.078 14.693 1.00 94.69 135 LEU A N 1
ATOM 1008 C CA . LEU A 1 135 ? -3.051 2.724 14.496 1.00 94.69 135 LEU A CA 1
ATOM 1009 C C . LEU A 1 135 ? -2.366 3.040 15.828 1.00 94.69 135 LEU A C 1
ATOM 1011 O O . LEU A 1 135 ? -1.188 2.728 15.979 1.00 94.69 135 LEU A O 1
ATOM 1015 N N . ILE A 1 136 ? -3.116 3.552 16.807 1.00 95.12 136 ILE A N 1
ATOM 1016 C CA . ILE A 1 136 ? -2.611 3.775 18.171 1.00 95.12 136 ILE A CA 1
ATOM 1017 C C . ILE A 1 136 ? -2.171 2.450 18.804 1.00 95.12 136 ILE A C 1
ATOM 1019 O O . ILE A 1 136 ? -1.123 2.373 19.436 1.00 95.12 136 ILE A O 1
ATOM 1023 N N . LYS A 1 137 ? -2.924 1.365 18.596 1.00 92.88 137 LYS A N 1
ATOM 1024 C CA . LYS A 1 137 ? -2.533 0.039 19.096 1.00 92.88 137 LYS A CA 1
ATOM 1025 C C . LYS A 1 137 ? -1.251 -0.493 18.440 1.00 92.88 137 LYS A C 1
ATOM 1027 O O . LYS A 1 137 ? -0.493 -1.197 19.099 1.00 92.88 137 LYS A O 1
ATOM 1032 N N . PHE A 1 138 ? -1.039 -0.208 17.156 1.00 91.50 138 PHE A N 1
ATOM 1033 C CA . PHE A 1 138 ? 0.121 -0.680 16.397 1.00 91.50 138 PHE A CA 1
ATOM 1034 C C . PHE A 1 138 ? 1.388 0.129 16.690 1.00 91.50 138 PHE A C 1
ATOM 1036 O O . PHE A 1 138 ? 2.450 -0.463 16.840 1.00 91.50 138 PHE A O 1
ATOM 1043 N N . TYR A 1 139 ? 1.285 1.457 16.775 1.00 94.31 139 TYR A N 1
ATOM 1044 C CA . TYR A 1 139 ? 2.448 2.354 16.830 1.00 94.31 139 TYR A CA 1
ATOM 1045 C C . TYR A 1 139 ? 2.518 3.217 18.100 1.00 94.31 139 TYR A C 1
ATOM 1047 O O . TYR A 1 139 ? 3.467 3.979 18.269 1.00 94.31 139 TYR A O 1
ATOM 1055 N N . GLY A 1 140 ? 1.547 3.093 19.006 1.00 93.94 140 GLY A N 1
ATOM 1056 C CA . GLY A 1 140 ? 1.409 3.937 20.191 1.00 93.94 140 GLY A CA 1
ATOM 1057 C C . GLY A 1 140 ? 0.768 5.299 19.899 1.00 93.94 140 GLY A C 1
ATOM 1058 O O . GLY A 1 140 ? 0.457 5.639 18.759 1.00 93.94 140 GLY A O 1
ATOM 1059 N N . GLU A 1 141 ? 0.591 6.094 20.957 1.00 93.12 141 GLU A N 1
ATOM 1060 C CA . GLU A 1 141 ? 0.066 7.473 20.889 1.00 93.12 141 GLU A CA 1
ATOM 1061 C C . GLU A 1 141 ? 1.020 8.436 20.161 1.00 93.12 141 GLU A C 1
ATOM 1063 O O . GLU A 1 141 ? 0.595 9.435 19.586 1.00 93.12 141 GLU A O 1
ATOM 1068 N N . GLU A 1 142 ? 2.320 8.122 20.143 1.00 92.88 142 GLU A N 1
ATOM 1069 C CA . GLU A 1 142 ? 3.353 8.897 19.451 1.00 92.88 142 GLU A CA 1
ATOM 1070 C C . GLU A 1 142 ? 4.030 8.050 18.357 1.00 92.88 142 GLU A C 1
ATOM 1072 O O . GLU A 1 142 ? 5.150 7.568 18.561 1.00 92.88 142 GLU A O 1
ATOM 1077 N N . PRO A 1 143 ? 3.411 7.887 17.168 1.00 89.50 143 PRO A N 1
ATOM 1078 C CA . PRO A 1 143 ? 3.924 7.001 16.122 1.00 89.50 143 PRO A CA 1
ATOM 1079 C C . PRO A 1 143 ? 5.368 7.296 15.711 1.00 89.50 143 PRO A C 1
ATOM 1081 O O . PRO A 1 143 ? 6.119 6.377 15.420 1.00 89.50 143 PRO A O 1
ATOM 1084 N N . LEU A 1 144 ? 5.796 8.563 15.742 1.00 88.00 144 LEU A N 1
ATOM 1085 C CA . LEU A 1 144 ? 7.162 8.972 15.383 1.00 88.00 144 LEU A CA 1
ATOM 1086 C C . LEU A 1 144 ? 8.247 8.432 16.328 1.00 88.00 144 LEU A C 1
ATOM 1088 O O . LEU A 1 144 ? 9.418 8.407 15.949 1.00 88.00 144 LEU A O 1
ATOM 1092 N N . LYS A 1 145 ? 7.876 8.025 17.547 1.00 91.31 145 LYS A N 1
ATOM 1093 C CA . LYS A 1 145 ? 8.776 7.382 18.515 1.00 91.31 145 LYS A CA 1
ATOM 1094 C C . LYS A 1 145 ? 8.743 5.855 18.423 1.00 91.31 145 LYS A C 1
ATOM 1096 O O . LYS A 1 145 ? 9.534 5.200 19.095 1.00 91.31 145 LYS A O 1
ATOM 1101 N N . SER A 1 146 ? 7.836 5.287 17.628 1.00 91.94 146 SER A N 1
ATOM 1102 C CA . SER A 1 146 ? 7.760 3.843 17.427 1.00 91.94 146 SER A CA 1
ATOM 1103 C C . SER A 1 146 ? 9.008 3.339 16.703 1.00 91.94 146 SER A C 1
ATOM 1105 O O . SER A 1 146 ? 9.428 3.910 15.699 1.00 91.94 146 SER A O 1
ATOM 1107 N N . ASN A 1 147 ? 9.570 2.229 17.181 1.00 91.06 147 ASN A N 1
ATOM 1108 C CA . ASN A 1 147 ? 10.657 1.533 16.487 1.00 91.06 147 ASN A CA 1
ATOM 1109 C C . ASN A 1 147 ? 10.164 0.768 15.248 1.00 91.06 147 ASN A C 1
ATOM 1111 O O . ASN A 1 147 ? 10.975 0.373 14.413 1.00 91.06 147 ASN A O 1
ATOM 1115 N N . ASP A 1 148 ? 8.849 0.578 15.124 1.00 90.62 148 ASP A N 1
ATOM 1116 C CA . ASP A 1 148 ? 8.228 -0.244 14.086 1.00 90.62 148 ASP A CA 1
ATOM 1117 C C . ASP A 1 148 ? 7.773 0.579 12.870 1.00 90.62 148 ASP A C 1
ATOM 1119 O O . ASP A 1 148 ? 7.341 0.011 11.864 1.00 90.62 148 ASP A O 1
ATOM 1123 N N . ILE A 1 149 ? 7.864 1.916 12.929 1.00 91.25 149 ILE A N 1
ATOM 1124 C CA . ILE A 1 149 ? 7.536 2.787 11.797 1.00 91.25 149 ILE A CA 1
ATOM 1125 C C . ILE A 1 149 ? 8.790 3.136 10.986 1.00 91.25 149 ILE A C 1
ATOM 1127 O O . ILE A 1 149 ? 9.799 3.619 11.500 1.00 91.25 149 ILE A O 1
ATOM 1131 N N . SER A 1 150 ? 8.728 2.911 9.674 1.00 92.12 150 SER A N 1
ATOM 1132 C CA . SER A 1 150 ? 9.814 3.279 8.759 1.00 92.12 150 SER A CA 1
ATOM 1133 C C . SER A 1 150 ? 9.796 4.774 8.419 1.00 92.12 150 SER A C 1
ATOM 1135 O O . SER A 1 150 ? 8.768 5.450 8.503 1.00 92.12 150 SER A O 1
ATOM 1137 N N . ARG A 1 151 ? 10.943 5.307 7.988 1.00 92.38 151 ARG A N 1
ATOM 1138 C CA . ARG A 1 151 ? 11.080 6.710 7.566 1.00 92.38 151 ARG A CA 1
ATOM 1139 C C . ARG A 1 151 ? 10.859 6.862 6.065 1.00 92.38 151 ARG A C 1
ATOM 1141 O O . ARG A 1 151 ? 11.123 5.946 5.290 1.00 92.38 151 ARG A O 1
ATOM 1148 N N . ILE A 1 152 ? 10.420 8.050 5.662 1.00 93.12 152 ILE A N 1
ATOM 1149 C CA . ILE A 1 152 ? 10.379 8.428 4.249 1.00 93.12 152 ILE A CA 1
ATOM 1150 C C . ILE A 1 152 ? 11.808 8.524 3.705 1.00 93.12 152 ILE A C 1
ATOM 1152 O O . ILE A 1 152 ? 12.703 9.013 4.396 1.00 93.12 152 ILE A O 1
ATOM 1156 N N . VAL A 1 153 ? 12.016 8.046 2.477 1.00 92.56 153 VAL A N 1
ATOM 1157 C CA . VAL A 1 153 ? 13.345 7.876 1.867 1.00 92.56 153 VAL A CA 1
ATOM 1158 C C . VAL A 1 153 ? 14.163 9.171 1.799 1.00 92.56 153 VAL A C 1
ATOM 1160 O O . VAL A 1 153 ? 15.382 9.137 1.959 1.00 92.56 153 VAL A O 1
ATOM 1163 N N . ASN A 1 154 ? 13.521 10.320 1.565 1.00 92.19 154 ASN A N 1
ATOM 1164 C CA . ASN A 1 154 ? 14.166 11.632 1.551 1.00 92.19 154 ASN A CA 1
ATOM 1165 C C . ASN A 1 154 ? 13.150 12.772 1.728 1.00 92.19 154 ASN A C 1
ATOM 1167 O O . ASN A 1 154 ? 11.939 12.566 1.661 1.00 92.19 154 ASN A O 1
ATOM 1171 N N . LEU A 1 155 ? 13.663 13.992 1.922 1.00 91.88 155 LEU A N 1
ATOM 1172 C CA . LEU A 1 155 ? 12.848 15.186 2.157 1.00 91.88 155 LEU A CA 1
ATOM 1173 C C . LEU A 1 155 ? 11.953 15.550 0.966 1.00 91.88 155 LEU A C 1
ATOM 1175 O O . LEU A 1 155 ? 10.816 15.957 1.178 1.00 91.88 155 LEU A O 1
ATOM 1179 N N . ASN A 1 156 ? 12.425 15.347 -0.269 1.00 92.25 156 ASN A N 1
ATOM 1180 C CA . ASN A 1 156 ? 11.650 15.681 -1.465 1.00 92.25 156 ASN A CA 1
ATOM 1181 C C . ASN A 1 156 ? 10.308 14.933 -1.479 1.00 92.25 156 ASN A C 1
ATOM 1183 O O . ASN A 1 156 ? 9.299 15.518 -1.848 1.00 92.25 156 ASN A O 1
ATOM 1187 N N . GLN A 1 157 ? 10.272 13.671 -1.035 1.00 85.69 157 GLN A N 1
ATOM 1188 C CA . GLN A 1 157 ? 9.040 12.870 -0.961 1.00 85.69 157 GLN A CA 1
ATOM 1189 C C . GLN A 1 157 ? 8.100 13.270 0.192 1.00 85.69 157 GLN A C 1
ATOM 1191 O O . GLN A 1 157 ? 6.943 12.868 0.194 1.00 85.69 157 GLN A O 1
ATOM 1196 N N . VAL A 1 158 ? 8.572 14.054 1.166 1.00 85.44 158 VAL A N 1
ATOM 1197 C CA . VAL A 1 158 ? 7.741 14.583 2.264 1.00 85.44 158 VAL A CA 1
ATOM 1198 C C . VAL A 1 158 ? 7.050 15.885 1.857 1.00 85.44 158 VAL A C 1
ATOM 1200 O O . VAL A 1 158 ? 5.948 16.166 2.314 1.00 85.44 158 VAL A O 1
ATOM 1203 N N . THR A 1 159 ? 7.704 16.689 1.018 1.00 75.75 159 THR A N 1
ATOM 1204 C CA . THR A 1 159 ? 7.259 18.043 0.651 1.00 75.75 159 THR A CA 1
ATOM 1205 C C . THR A 1 159 ? 6.546 18.130 -0.702 1.00 75.75 159 THR A C 1
ATOM 1207 O O . THR A 1 159 ? 6.178 19.233 -1.100 1.00 75.75 159 THR A O 1
ATOM 1210 N N . SER A 1 160 ? 6.450 17.016 -1.438 1.00 51.72 160 SER A N 1
ATOM 1211 C CA . SER A 1 160 ? 5.868 16.949 -2.792 1.00 51.72 160 SER A CA 1
ATOM 1212 C C . SER A 1 160 ? 4.345 17.021 -2.811 1.00 51.72 160 SER A C 1
ATOM 1214 O O . SER A 1 160 ? 3.713 16.587 -1.823 1.00 51.72 160 SER A O 1
#